Protein AF-B0CR30-F1 (afdb_monomer)

Foldseek 3Di:
DDPPPDDDVVVVVLVVCCVVPVLQSQLQVQLVVQLVCVQVVQVVVVPQQPDDPPDDPVQVVCSVVSRHPVSNVSSCCRRPPVSVVVVVVVVVVCVVCVPVDPCPDPPPPDDDD

Radius of gyration: 22.81 Å; Cα contacts (8 Å, |Δi|>4): 78; chains: 1; bounding box: 42×40×70 Å

Organism: Laccaria bicolor (strain S238N-H82 / ATCC MYA-4686) (NCBI:txid486041)

pLDDT: mean 75.93, std 13.01, range [42.34, 90.56]

Nearest PDB structures (foldseek):
  3lss-assembly1_B  TM=3.482E-01  e=1.226E+00  Trypanosoma brucei
  6rlv-assembly1_A  TM=3.569E-01  e=1.643E+00  Trypanosoma brucei gambiense
  6rlu-assembly1_A  TM=3.574E-01  e=1.643E+00  Trypanosoma brucei gambiense
  6rlu-assembly1_B  TM=3.572E-01  e=1.742E+00  Trypanosoma brucei gambiense
  3lsq-assembly1_B  TM=3.544E-01  e=1.848E+00  Trypanosoma brucei

Mean predicted aligned error: 12.26 Å

Secondary structure (DSSP, 8-state):
--------HHHHHHHHHHHH-HHHHHHHHHHHHHHHHHHHHHHHTT------TT--HHHHHHHHTT--HHHHHHHHHIIIIIHHHHHHHHHHHHHHHTT---------SSS--

Sequence (113 aa):
MSAVATYHPLLVKYLAQLSTHPLRTKAITTGSLCFLQEVLGSHLSGLPAKPSKDVPAPLRALAKAHINVKAVKMAIYGFLVSAPLSHVLVQYLQKAFAGKSLYYGLRTSRVGR

Structure (mmCIF, N/CA/C/O backbone):
data_AF-B0CR30-F1
#
_entry.id   AF-B0CR30-F1
#
loop_
_atom_site.group_PDB
_atom_site.id
_atom_site.type_symbol
_atom_site.label_atom_id
_atom_site.label_alt_id
_atom_site.label_comp_id
_atom_site.label_asym_id
_atom_site.label_entity_id
_atom_site.label_seq_id
_atom_site.pdbx_PDB_ins_code
_atom_site.Cartn_x
_atom_site.Cartn_y
_atom_site.Cartn_z
_atom_site.occupancy
_atom_s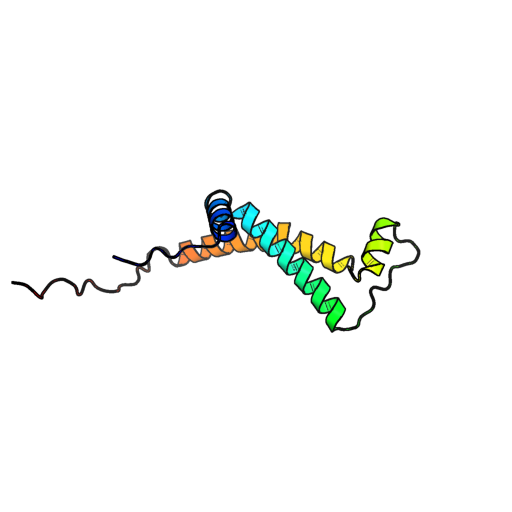ite.B_iso_or_equiv
_atom_site.auth_seq_id
_atom_site.auth_comp_id
_atom_site.auth_asym_id
_atom_site.auth_atom_id
_atom_site.pdbx_PDB_model_num
ATOM 1 N N . MET A 1 1 ? -19.339 29.430 18.702 1.00 42.34 1 MET A N 1
ATOM 2 C CA . MET A 1 1 ? -19.610 28.750 17.417 1.00 42.34 1 MET A CA 1
ATOM 3 C C . MET A 1 1 ? -18.284 28.216 16.905 1.00 42.34 1 MET A C 1
ATOM 5 O O . MET A 1 1 ? -17.454 29.003 16.474 1.00 42.34 1 MET A O 1
ATOM 9 N N . SER A 1 2 ? -18.021 26.923 17.091 1.00 46.19 2 SER A N 1
ATOM 10 C CA . SER A 1 2 ? -16.759 26.298 16.679 1.00 46.19 2 SER A CA 1
ATOM 11 C C . SER A 1 2 ? -16.664 26.308 15.155 1.00 46.19 2 SER A C 1
ATOM 13 O O . SER A 1 2 ? -17.620 25.919 14.487 1.00 46.19 2 SER A O 1
ATOM 15 N N . ALA A 1 3 ? -15.545 26.785 14.610 1.00 52.78 3 ALA A N 1
ATOM 16 C CA . ALA A 1 3 ? -15.308 26.801 13.172 1.00 52.78 3 ALA A CA 1
ATOM 17 C C . ALA A 1 3 ? -15.447 25.377 12.613 1.00 52.78 3 ALA A C 1
ATOM 19 O O . ALA A 1 3 ? -14.708 24.473 13.006 1.00 52.78 3 ALA A O 1
ATOM 20 N N . VAL A 1 4 ? -16.420 25.164 11.724 1.00 63.47 4 VAL A N 1
ATOM 21 C CA . VAL A 1 4 ? -16.553 23.906 10.987 1.00 63.47 4 VAL A CA 1
ATOM 22 C C . VAL A 1 4 ? -15.365 23.847 10.036 1.00 63.47 4 VAL A C 1
ATOM 24 O O . VAL A 1 4 ? -15.317 24.583 9.055 1.00 63.47 4 VAL A O 1
ATOM 27 N N . ALA A 1 5 ? -14.367 23.029 10.364 1.00 69.94 5 ALA A N 1
ATOM 28 C CA . ALA A 1 5 ? -13.224 22.818 9.492 1.00 69.94 5 ALA A CA 1
ATOM 29 C C . ALA A 1 5 ? -13.715 22.184 8.183 1.00 69.94 5 ALA A C 1
ATOM 31 O O . ALA A 1 5 ? -14.158 21.035 8.156 1.00 69.94 5 ALA A O 1
ATOM 32 N N . THR A 1 6 ? -13.674 22.948 7.094 1.00 80.38 6 THR A N 1
ATOM 33 C CA . THR A 1 6 ? -14.071 22.472 5.769 1.00 80.38 6 THR A CA 1
ATOM 34 C C . THR A 1 6 ? -12.973 21.559 5.230 1.00 80.38 6 THR A C 1
ATOM 36 O O . THR A 1 6 ? -11.947 22.017 4.731 1.00 80.38 6 THR A O 1
ATOM 39 N N . TYR A 1 7 ? -13.149 20.246 5.372 1.00 85.50 7 TYR A N 1
ATOM 40 C CA . TYR A 1 7 ? -12.196 19.269 4.849 1.00 85.50 7 TYR A CA 1
ATOM 41 C C . TYR A 1 7 ? -12.321 19.124 3.331 1.00 85.50 7 TYR A C 1
ATOM 43 O O . TYR A 1 7 ? -13.416 19.168 2.769 1.00 85.50 7 TYR A O 1
ATOM 51 N N . HIS A 1 8 ? -11.193 18.877 2.661 1.00 90.31 8 HIS A N 1
ATOM 52 C CA . HIS A 1 8 ? -11.181 18.605 1.227 1.00 90.31 8 HIS A CA 1
ATOM 53 C C . HIS A 1 8 ? -12.017 17.345 0.907 1.00 90.31 8 HIS A C 1
ATOM 55 O O . HIS A 1 8 ? -11.834 16.312 1.561 1.00 90.31 8 HIS A O 1
ATOM 61 N N . PRO A 1 9 ? -12.894 17.357 -0.115 1.00 89.56 9 PRO A N 1
ATOM 62 C CA . PRO A 1 9 ? -13.836 16.262 -0.374 1.00 89.56 9 PRO A CA 1
ATOM 63 C C . PRO A 1 9 ? -13.159 14.909 -0.645 1.00 89.56 9 PRO A C 1
ATOM 65 O O . PRO A 1 9 ? -13.718 13.862 -0.319 1.00 89.56 9 PRO A O 1
ATOM 68 N N . LEU A 1 10 ? -11.939 14.901 -1.197 1.00 89.38 10 LEU A N 1
ATOM 69 C CA . LEU A 1 10 ? -11.166 13.663 -1.380 1.00 89.38 10 LEU A CA 1
ATOM 70 C C . LE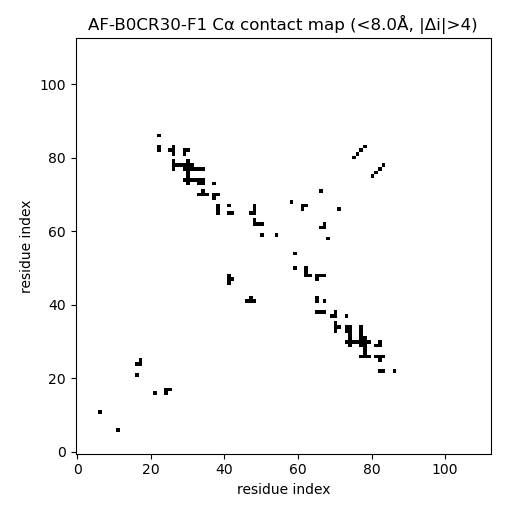U A 1 10 ? -10.735 13.035 -0.051 1.00 89.38 10 LEU A C 1
ATOM 72 O O . LEU A 1 10 ? -10.757 11.813 0.073 1.00 89.38 10 LEU A O 1
ATOM 76 N N . LEU A 1 11 ? -10.388 13.852 0.948 1.00 88.75 11 LEU A N 1
ATOM 77 C CA . LEU A 1 11 ? -10.023 13.365 2.277 1.00 88.75 11 LEU A CA 1
ATOM 78 C C . LEU A 1 11 ? -11.237 12.731 2.955 1.00 88.75 11 LEU A C 1
ATOM 80 O O . LEU A 1 11 ? -11.133 11.639 3.501 1.00 88.75 11 LEU A O 1
ATOM 84 N N . VAL A 1 12 ? -12.400 13.377 2.856 1.00 90.56 12 VAL A N 1
ATOM 85 C CA . VAL A 1 12 ? -13.653 12.842 3.403 1.00 90.56 12 VAL A CA 1
ATOM 86 C C . VAL A 1 12 ? -13.989 11.488 2.769 1.00 90.56 12 VAL A C 1
ATOM 88 O O . VAL A 1 12 ? -14.270 10.527 3.482 1.00 90.56 12 VAL A O 1
ATOM 91 N N . LYS A 1 13 ? -13.884 11.370 1.438 1.00 87.44 13 LYS A N 1
ATOM 92 C CA . LYS A 1 13 ? -14.088 10.096 0.724 1.00 87.44 13 LYS A CA 1
ATOM 93 C C . LYS A 1 13 ? -13.068 9.030 1.124 1.00 87.44 13 LYS A C 1
ATOM 95 O O . LYS A 1 13 ? -13.443 7.875 1.309 1.00 87.44 13 LYS A O 1
ATOM 100 N N . TYR A 1 14 ? -11.799 9.407 1.276 1.00 87.62 14 TYR A N 1
ATOM 101 C CA . TYR A 1 14 ? -10.751 8.499 1.737 1.00 87.62 14 TYR A CA 1
ATOM 102 C C . TYR A 1 14 ? -11.048 7.972 3.144 1.00 87.62 14 TYR A C 1
ATOM 104 O O . TYR A 1 14 ? -11.012 6.765 3.359 1.00 87.62 14 TYR A O 1
ATOM 112 N N . LEU A 1 15 ? -11.415 8.849 4.083 1.00 88.50 15 LEU A N 1
ATOM 113 C CA . LEU A 1 15 ? -11.766 8.461 5.450 1.00 88.50 15 LEU A CA 1
ATOM 114 C C . LEU A 1 15 ? -13.008 7.561 5.491 1.00 88.50 15 LEU A C 1
ATOM 116 O O . LEU A 1 15 ? -13.020 6.580 6.233 1.00 88.50 15 LEU A O 1
ATOM 120 N N . ALA A 1 16 ? -14.012 7.833 4.652 1.00 87.94 16 ALA A N 1
ATOM 121 C CA . ALA A 1 16 ? -15.185 6.972 4.513 1.00 87.94 16 ALA A CA 1
ATOM 122 C C . ALA A 1 16 ? -14.822 5.573 3.980 1.00 87.94 16 ALA A C 1
ATOM 124 O O . ALA A 1 16 ? -15.334 4.565 4.464 1.00 87.94 16 ALA A O 1
ATOM 125 N N . GLN A 1 17 ? -13.908 5.479 3.012 1.00 85.44 17 GLN A N 1
ATOM 126 C CA . GLN A 1 17 ? -13.403 4.189 2.525 1.00 85.44 17 GLN A CA 1
ATOM 127 C C . GLN A 1 17 ? -12.530 3.477 3.567 1.00 85.44 17 GLN A C 1
ATOM 129 O O . GLN A 1 17 ? -12.558 2.251 3.675 1.00 85.44 17 GLN A O 1
ATOM 134 N N . LEU A 1 18 ? -11.767 4.233 4.358 1.00 85.50 18 LEU A N 1
ATOM 135 C CA . LEU A 1 18 ? -10.902 3.696 5.404 1.00 85.50 18 LEU A CA 1
ATOM 136 C C . LEU A 1 18 ? -11.708 3.065 6.547 1.00 85.50 18 LEU A C 1
ATOM 138 O O . LEU A 1 18 ? -11.289 2.038 7.079 1.00 85.50 18 LEU A O 1
ATOM 142 N N . SER A 1 19 ? -12.860 3.641 6.908 1.00 85.19 19 SER A N 1
ATOM 143 C CA . SER A 1 19 ? -13.743 3.082 7.939 1.00 85.19 19 SER A CA 1
ATOM 144 C C . SER A 1 19 ? -14.562 1.889 7.440 1.00 85.19 19 SER A C 1
ATOM 146 O O . SER A 1 19 ? -14.730 0.918 8.172 1.00 85.19 19 SER A O 1
ATOM 148 N N . THR A 1 20 ? -15.039 1.930 6.193 1.00 86.44 20 THR A N 1
ATOM 149 C CA . THR A 1 20 ? -15.889 0.874 5.609 1.00 86.44 20 THR A CA 1
ATOM 150 C C . THR A 1 20 ? -15.097 -0.347 5.143 1.00 86.44 20 THR A C 1
ATOM 152 O O . THR A 1 20 ? -15.533 -1.484 5.323 1.00 86.44 20 THR A O 1
ATOM 155 N N . HIS A 1 21 ? -13.909 -0.142 4.570 1.00 86.31 21 HIS A N 1
ATOM 156 C CA . HIS A 1 21 ? -13.068 -1.206 4.021 1.00 86.31 21 HIS A CA 1
ATOM 157 C C . HIS A 1 21 ? -11.597 -1.035 4.432 1.00 86.31 21 HIS A C 1
ATOM 159 O O . HIS A 1 21 ? -10.728 -0.786 3.583 1.00 86.31 21 HIS A O 1
ATOM 165 N N . PRO A 1 22 ? -11.279 -1.216 5.727 1.00 82.19 22 PRO A N 1
ATOM 166 C CA . PRO A 1 22 ? -9.961 -0.910 6.280 1.00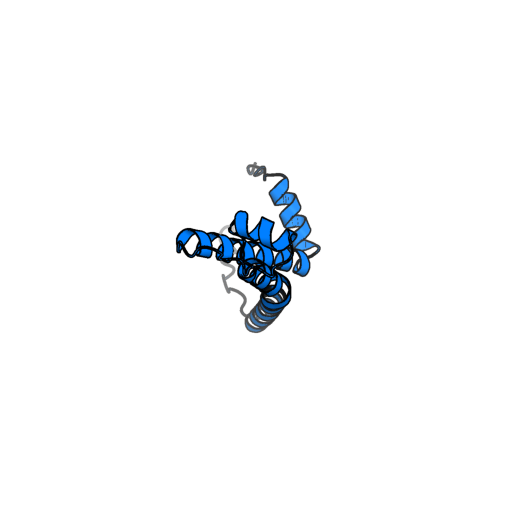 82.19 22 PRO A CA 1
ATOM 167 C C . PRO A 1 22 ? -8.835 -1.754 5.678 1.00 82.19 22 PRO A C 1
ATOM 169 O O . PRO A 1 22 ? -7.737 -1.250 5.469 1.00 82.19 22 PRO A O 1
ATOM 172 N N . LEU A 1 23 ? -9.081 -3.028 5.363 1.00 83.62 23 LEU A N 1
ATOM 173 C CA . LEU A 1 23 ? -8.067 -3.901 4.759 1.00 83.62 23 LEU A CA 1
ATOM 174 C C . LEU A 1 23 ? -7.733 -3.501 3.318 1.00 83.62 23 LEU A C 1
ATOM 176 O O . LEU A 1 23 ? -6.562 -3.423 2.957 1.00 83.62 23 LEU A O 1
ATOM 180 N N . ARG A 1 24 ? -8.752 -3.203 2.502 1.00 83.44 24 ARG A N 1
ATOM 181 C CA . ARG A 1 24 ? -8.576 -2.850 1.083 1.00 83.44 24 ARG A CA 1
ATOM 182 C C . ARG A 1 24 ? -7.846 -1.525 0.933 1.00 83.44 24 ARG A C 1
ATOM 184 O O . ARG A 1 24 ? -6.891 -1.427 0.171 1.00 83.44 24 ARG A O 1
ATOM 191 N N . THR A 1 25 ? -8.281 -0.517 1.680 1.00 84.50 25 THR A N 1
ATOM 192 C CA . THR A 1 25 ? -7.666 0.813 1.647 1.00 84.50 25 THR A CA 1
ATOM 193 C C . THR A 1 25 ? -6.219 0.777 2.123 1.00 84.50 25 THR A C 1
ATOM 195 O O . THR A 1 25 ? -5.354 1.346 1.457 1.00 84.50 25 THR A O 1
ATOM 198 N N . LYS A 1 26 ? -5.918 0.040 3.202 1.00 86.56 26 LYS A N 1
ATOM 199 C CA . LYS A 1 26 ? -4.536 -0.184 3.660 1.00 86.56 26 LYS A CA 1
ATOM 200 C C . LYS A 1 26 ? -3.693 -0.907 2.612 1.00 86.56 26 LYS A C 1
ATOM 202 O O . LYS A 1 26 ? -2.615 -0.425 2.295 1.00 86.56 26 LYS A O 1
ATOM 207 N N . ALA A 1 27 ? -4.193 -1.996 2.027 1.00 86.12 27 ALA A N 1
ATOM 208 C CA . ALA A 1 27 ? -3.471 -2.749 1.001 1.00 86.12 27 ALA A CA 1
ATOM 209 C C . ALA A 1 27 ? -3.112 -1.899 -0.220 1.00 86.12 27 ALA A C 1
ATOM 211 O O . ALA A 1 27 ? -1.949 -1.868 -0.622 1.00 86.12 27 ALA A O 1
ATOM 212 N N . ILE A 1 28 ? -4.079 -1.155 -0.766 1.00 87.38 28 ILE A N 1
ATOM 213 C CA . ILE A 1 28 ? -3.852 -0.267 -1.916 1.00 87.38 28 ILE A CA 1
ATOM 214 C C . ILE A 1 28 ? -2.821 0.809 -1.566 1.00 87.38 28 ILE A C 1
ATOM 216 O O . ILE A 1 28 ? -1.900 1.059 -2.343 1.00 87.38 28 ILE A O 1
ATOM 220 N N . THR A 1 29 ? -2.948 1.419 -0.388 1.00 87.94 29 THR A N 1
ATOM 221 C CA . THR A 1 29 ? -2.043 2.485 0.054 1.00 87.94 29 THR A CA 1
ATOM 222 C C . THR A 1 29 ? -0.621 1.955 0.235 1.00 87.94 29 THR A C 1
ATOM 224 O O . THR A 1 29 ? 0.312 2.502 -0.347 1.00 87.94 29 THR A O 1
ATOM 227 N N . THR A 1 30 ? -0.442 0.853 0.968 1.00 87.19 30 THR A N 1
ATOM 228 C CA . THR A 1 30 ? 0.875 0.250 1.217 1.00 87.19 30 THR A CA 1
ATOM 229 C C . THR A 1 30 ? 1.530 -0.243 -0.072 1.00 87.19 30 THR A C 1
ATOM 231 O O . THR A 1 30 ? 2.699 0.053 -0.303 1.00 87.19 30 THR A O 1
ATOM 234 N N . GLY A 1 31 ? 0.788 -0.923 -0.953 1.00 86.19 31 GLY A N 1
ATOM 235 C CA . GLY A 1 31 ? 1.301 -1.346 -2.259 1.00 86.19 31 GLY A CA 1
ATOM 236 C C . GLY A 1 31 ? 1.761 -0.166 -3.121 1.00 86.19 31 GLY A C 1
ATOM 237 O O . GLY A 1 31 ? 2.851 -0.206 -3.691 1.00 86.19 31 GLY A O 1
ATOM 238 N N . SER A 1 32 ? 0.981 0.920 -3.153 1.00 89.06 32 SER A N 1
ATOM 239 C CA . SER A 1 32 ? 1.318 2.130 -3.918 1.00 89.06 32 SER A CA 1
ATOM 240 C C . SER A 1 32 ? 2.566 2.826 -3.370 1.00 89.06 32 SER A C 1
ATOM 242 O O . SER A 1 32 ? 3.435 3.237 -4.137 1.00 89.06 32 SER A O 1
ATOM 244 N N . LEU A 1 33 ? 2.694 2.920 -2.043 1.00 89.94 33 LEU A N 1
ATOM 245 C CA . LEU A 1 33 ? 3.863 3.518 -1.401 1.00 89.94 33 LEU A CA 1
ATOM 246 C C . LEU A 1 33 ? 5.122 2.666 -1.588 1.00 89.94 33 LEU A C 1
ATOM 248 O O . LEU A 1 33 ? 6.183 3.232 -1.832 1.00 89.94 33 LEU A O 1
ATOM 252 N N . CYS A 1 34 ? 5.036 1.335 -1.501 1.00 86.56 34 CYS A N 1
ATOM 253 C CA . CYS A 1 34 ? 6.176 0.448 -1.763 1.00 86.56 34 CYS A CA 1
ATOM 254 C C . CYS A 1 34 ? 6.630 0.518 -3.228 1.00 86.56 34 CYS A C 1
ATOM 256 O O . CYS A 1 34 ? 7.829 0.560 -3.495 1.00 86.56 34 CYS A O 1
ATOM 258 N N . PHE A 1 35 ? 5.685 0.582 -4.172 1.00 87.19 35 PHE A N 1
ATOM 259 C CA . PHE A 1 35 ? 5.990 0.822 -5.583 1.00 87.19 35 PHE A CA 1
ATOM 260 C C . PHE A 1 35 ? 6.742 2.141 -5.769 1.00 87.19 35 PHE A C 1
ATOM 262 O O . PHE A 1 35 ? 7.811 2.168 -6.376 1.00 87.19 35 PHE A O 1
ATOM 269 N N . LEU A 1 36 ? 6.202 3.228 -5.210 1.00 87.88 36 LEU A N 1
ATOM 270 C CA . LEU A 1 36 ? 6.772 4.561 -5.360 1.00 87.88 36 LEU A CA 1
ATOM 271 C C . LEU A 1 36 ? 8.164 4.662 -4.725 1.00 87.88 36 LEU A C 1
ATOM 273 O O . LEU A 1 36 ? 9.058 5.236 -5.335 1.00 87.88 36 LEU A O 1
ATOM 277 N N . GLN A 1 37 ? 8.370 4.068 -3.547 1.00 89.44 37 GLN A N 1
ATOM 278 C CA . GLN A 1 37 ? 9.681 4.009 -2.893 1.00 89.44 37 GLN A CA 1
ATOM 279 C C . GLN A 1 37 ? 10.732 3.349 -3.784 1.00 89.44 37 GLN A C 1
ATOM 281 O O . GLN A 1 37 ? 11.839 3.863 -3.908 1.00 89.44 37 GLN A O 1
ATOM 286 N N . GLU A 1 38 ? 10.386 2.243 -4.441 1.00 87.38 38 GLU A N 1
ATOM 287 C CA . GLU A 1 38 ? 11.321 1.536 -5.312 1.00 87.38 38 GLU A CA 1
ATOM 288 C C . GLU A 1 38 ? 11.582 2.293 -6.621 1.00 87.38 38 GLU A C 1
ATOM 290 O O . GLU A 1 38 ? 12.721 2.330 -7.085 1.00 87.38 38 GLU A O 1
ATOM 295 N N . VAL A 1 39 ? 10.559 2.928 -7.207 1.00 84.69 39 VAL A N 1
ATOM 296 C CA . VAL A 1 39 ? 10.721 3.777 -8.402 1.00 84.69 39 VAL A CA 1
ATOM 297 C C . VAL A 1 39 ? 11.607 4.981 -8.087 1.00 84.69 39 VAL A C 1
ATOM 299 O O . VAL A 1 39 ? 12.582 5.225 -8.795 1.00 84.69 39 VAL A O 1
ATOM 302 N N . LEU A 1 40 ? 11.314 5.704 -7.003 1.00 86.25 40 LEU A N 1
ATOM 303 C CA . LEU A 1 40 ? 12.103 6.858 -6.574 1.00 86.25 40 LEU A CA 1
ATOM 304 C C . LEU A 1 40 ? 13.520 6.442 -6.174 1.00 86.25 40 LEU A C 1
ATOM 306 O O . LEU A 1 40 ? 14.475 7.077 -6.603 1.00 86.25 40 LEU A O 1
ATOM 310 N N . GLY A 1 41 ? 13.682 5.354 -5.420 1.00 85.38 41 GLY A N 1
ATOM 311 C CA . GLY A 1 41 ? 14.991 4.835 -5.024 1.00 85.38 41 GLY A CA 1
ATOM 312 C C . GLY A 1 41 ? 15.837 4.400 -6.222 1.00 85.38 41 GLY A C 1
ATOM 313 O O . GLY A 1 41 ? 17.016 4.740 -6.306 1.00 85.38 41 GLY A O 1
ATOM 314 N N . SER A 1 42 ? 15.232 3.720 -7.200 1.00 80.19 42 SER A N 1
ATOM 315 C CA . SER A 1 42 ? 15.898 3.373 -8.463 1.00 80.19 42 SER A CA 1
ATOM 316 C C . SER A 1 42 ? 16.317 4.622 -9.247 1.00 80.19 42 SER A C 1
ATOM 318 O O . SER A 1 42 ? 17.419 4.665 -9.785 1.00 80.19 42 SER A O 1
ATOM 320 N N . HIS A 1 43 ? 15.473 5.658 -9.280 1.00 82.31 43 HIS A N 1
ATOM 321 C CA . HIS A 1 43 ? 15.774 6.905 -9.983 1.00 82.31 43 HIS A CA 1
ATOM 322 C C . HIS A 1 43 ? 16.883 7.716 -9.292 1.00 82.31 43 HIS A C 1
ATOM 324 O O . HIS A 1 43 ? 17.804 8.189 -9.952 1.00 82.31 43 HIS A O 1
ATOM 330 N N . LEU A 1 44 ? 16.833 7.845 -7.961 1.00 84.50 44 LEU A N 1
ATOM 331 C CA . LEU A 1 44 ? 17.833 8.573 -7.169 1.00 84.50 44 LEU A CA 1
ATOM 332 C C . LEU A 1 44 ? 19.193 7.866 -7.140 1.00 84.50 44 LEU A C 1
ATOM 334 O O . LEU A 1 44 ? 20.222 8.530 -7.091 1.00 84.50 44 LEU A O 1
ATOM 338 N N . SER A 1 45 ? 19.213 6.532 -7.181 1.00 81.69 45 SER A N 1
ATOM 339 C CA . SER A 1 45 ? 20.457 5.747 -7.184 1.00 81.69 45 SER A CA 1
ATOM 340 C C . SER A 1 45 ? 21.183 5.741 -8.533 1.00 81.69 45 SER A C 1
ATOM 342 O O . SER A 1 45 ? 22.286 5.206 -8.623 1.00 81.69 45 SER A O 1
ATOM 344 N N . GLY A 1 46 ? 20.584 6.307 -9.588 1.00 69.50 46 GLY A N 1
ATOM 345 C CA . GLY A 1 46 ? 21.189 6.357 -10.919 1.00 69.50 46 GLY A CA 1
ATOM 346 C C . GLY A 1 46 ? 21.421 4.979 -11.547 1.00 69.50 46 GLY A C 1
ATOM 347 O O . GLY A 1 46 ? 22.152 4.877 -12.529 1.00 69.50 46 GLY A O 1
ATOM 348 N N . LEU A 1 47 ? 20.822 3.915 -10.999 1.00 63.12 47 LEU A N 1
ATOM 349 C CA . LEU A 1 47 ? 20.936 2.562 -11.530 1.00 63.12 47 LEU A CA 1
ATOM 350 C C . LEU A 1 47 ? 19.993 2.430 -12.734 1.00 63.12 47 LEU A C 1
ATOM 352 O O . LEU A 1 47 ? 18.771 2.394 -12.553 1.00 63.12 47 LEU A O 1
ATOM 356 N N . PRO A 1 48 ? 20.507 2.350 -13.977 1.00 57.31 48 PRO A N 1
ATOM 357 C CA . PRO A 1 48 ? 19.641 2.190 -15.128 1.00 57.31 48 PRO A CA 1
ATOM 358 C C . PRO A 1 48 ? 18.927 0.842 -15.032 1.00 57.31 48 PRO A C 1
ATOM 360 O O . PRO A 1 48 ? 19.557 -0.211 -14.906 1.00 57.31 48 PRO A O 1
ATOM 363 N N . ALA A 1 49 ? 17.599 0.877 -15.137 1.00 58.88 49 ALA A N 1
ATOM 364 C CA . ALA A 1 49 ? 16.801 -0.293 -15.456 1.00 58.88 49 ALA A CA 1
ATOM 365 C C . ALA A 1 49 ? 17.318 -0.828 -16.796 1.00 58.88 49 ALA A C 1
ATOM 367 O O . ALA A 1 49 ? 17.021 -0.259 -17.841 1.00 58.88 49 ALA A O 1
ATOM 368 N N . LYS A 1 50 ? 18.173 -1.854 -16.781 1.00 57.50 50 LYS A N 1
ATOM 369 C CA . LYS A 1 50 ? 18.717 -2.460 -17.999 1.00 57.50 50 LYS A CA 1
ATOM 370 C C . LYS A 1 50 ? 17.802 -3.632 -18.357 1.00 57.50 50 LYS A C 1
ATOM 372 O O . LYS A 1 50 ? 17.972 -4.714 -17.794 1.00 57.50 50 LYS A O 1
ATOM 377 N N . PRO A 1 51 ? 16.768 -3.442 -19.201 1.00 60.28 51 PRO A N 1
ATOM 378 C CA . PRO A 1 51 ? 15.894 -4.544 -19.567 1.00 60.28 51 PRO A CA 1
ATOM 379 C C . PRO A 1 51 ? 16.706 -5.574 -20.354 1.00 60.28 51 PRO A C 1
ATOM 381 O O . PRO A 1 51 ? 17.398 -5.225 -21.312 1.00 60.28 51 PRO A O 1
ATOM 384 N N . SER A 1 52 ? 16.615 -6.844 -19.955 1.00 56.84 52 SER A N 1
ATOM 385 C CA . SER A 1 52 ? 17.149 -7.946 -20.757 1.00 56.84 52 SER A CA 1
ATOM 386 C C . SER A 1 52 ? 16.482 -7.956 -22.141 1.00 56.84 52 SER A C 1
ATOM 388 O O . SER A 1 52 ? 15.320 -7.563 -22.299 1.00 56.84 52 SER A O 1
ATOM 390 N N . LYS A 1 53 ? 17.225 -8.380 -23.167 1.00 56.62 53 LYS A N 1
ATOM 391 C CA . LYS A 1 53 ? 16.798 -8.334 -24.574 1.00 56.62 53 LYS A CA 1
ATOM 392 C C . LYS A 1 53 ? 15.577 -9.229 -24.848 1.00 56.62 53 LYS A C 1
ATOM 394 O O . LYS A 1 53 ? 14.835 -8.946 -25.784 1.00 56.62 53 LYS A O 1
ATOM 399 N N . ASP A 1 54 ? 15.294 -10.188 -23.970 1.00 65.44 54 ASP A N 1
ATOM 400 C CA . ASP A 1 54 ? 14.207 -11.172 -24.106 1.00 65.44 54 ASP A CA 1
ATOM 401 C C . ASP A 1 54 ? 12.906 -10.775 -23.383 1.00 65.44 54 ASP A C 1
ATOM 403 O O . ASP A 1 54 ? 11.984 -11.572 -23.229 1.00 65.44 54 ASP A O 1
ATOM 407 N N . VAL A 1 55 ? 12.814 -9.532 -22.903 1.00 66.62 55 VAL A N 1
ATOM 408 C CA . VAL A 1 55 ? 11.668 -9.068 -22.113 1.00 66.62 55 VAL A CA 1
ATOM 409 C C . VAL A 1 55 ? 10.483 -8.673 -23.018 1.00 66.62 55 VAL A C 1
ATOM 411 O O . VAL A 1 55 ? 10.686 -7.920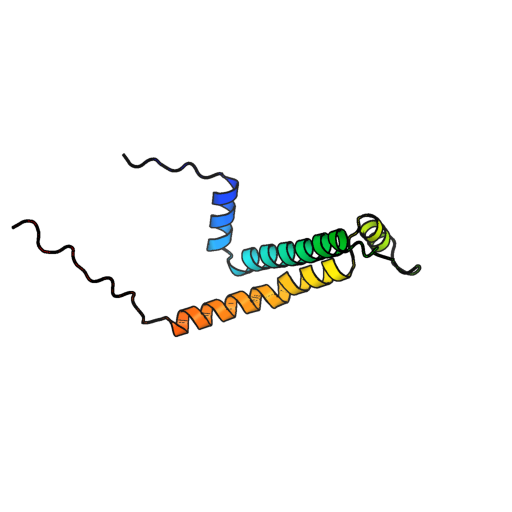 -23.979 1.00 66.62 55 VAL A O 1
ATOM 414 N N . PRO A 1 56 ? 9.241 -9.108 -22.705 1.00 72.12 56 PRO A N 1
ATOM 415 C CA . PRO A 1 56 ? 8.050 -8.793 -23.494 1.00 72.12 56 PRO A CA 1
ATOM 416 C C . PRO A 1 56 ? 7.819 -7.280 -23.649 1.00 72.12 56 PRO A C 1
ATOM 418 O O . PRO A 1 56 ? 8.084 -6.491 -22.739 1.00 72.12 56 PRO A O 1
ATOM 421 N N . ALA A 1 57 ? 7.294 -6.876 -24.811 1.00 68.62 57 ALA A N 1
ATOM 422 C CA . ALA A 1 57 ? 7.086 -5.481 -25.220 1.00 68.62 57 ALA A CA 1
ATOM 423 C C . ALA A 1 57 ? 6.502 -4.533 -24.140 1.00 68.62 57 ALA A C 1
ATOM 425 O O . ALA A 1 57 ? 7.061 -3.444 -23.974 1.00 68.62 57 ALA A O 1
ATOM 426 N N . PRO A 1 58 ? 5.465 -4.904 -23.355 1.00 66.81 58 PRO A N 1
ATOM 427 C CA . PRO A 1 58 ? 4.940 -4.030 -22.299 1.00 66.81 58 PRO A CA 1
ATOM 428 C C . PRO A 1 58 ? 5.949 -3.763 -21.172 1.00 66.81 58 PRO A C 1
ATOM 430 O O . PRO A 1 58 ? 6.067 -2.635 -20.696 1.00 66.81 58 PRO A O 1
ATOM 433 N N . LEU A 1 59 ? 6.742 -4.763 -20.782 1.00 62.78 59 LEU A N 1
ATOM 434 C CA . LEU A 1 59 ? 7.791 -4.584 -19.778 1.00 62.78 59 LEU A CA 1
ATOM 435 C C . LEU A 1 59 ? 8.962 -3.746 -20.306 1.00 62.78 59 LEU A C 1
ATOM 437 O O . LEU A 1 59 ? 9.590 -3.015 -19.543 1.00 62.78 59 LEU A O 1
ATOM 441 N N . ARG A 1 60 ? 9.243 -3.804 -21.612 1.00 63.12 60 ARG A N 1
ATOM 442 C CA . ARG A 1 60 ? 10.256 -2.948 -22.244 1.00 63.12 60 ARG A CA 1
ATOM 443 C C . ARG A 1 60 ? 9.821 -1.478 -22.278 1.00 63.12 60 ARG A C 1
ATOM 445 O O . ARG A 1 60 ? 10.661 -0.601 -22.092 1.00 63.12 60 ARG A O 1
ATOM 452 N N . ALA A 1 61 ? 8.531 -1.200 -22.476 1.00 64.75 61 ALA A N 1
ATOM 453 C CA . ALA A 1 61 ? 7.978 0.153 -22.383 1.00 64.75 61 ALA A CA 1
ATOM 454 C C . ALA A 1 61 ? 8.044 0.704 -20.946 1.00 64.75 61 ALA A C 1
ATOM 456 O O . ALA A 1 61 ? 8.466 1.840 -20.745 1.00 64.75 61 ALA A O 1
ATOM 457 N N . LEU A 1 62 ? 7.730 -0.123 -19.943 1.00 61.66 62 LEU A N 1
ATOM 458 C CA . LEU A 1 62 ? 7.881 0.229 -18.524 1.00 61.66 62 LEU A CA 1
ATOM 459 C C . LEU A 1 62 ? 9.345 0.489 -18.137 1.00 61.66 62 LEU A C 1
ATOM 461 O O . LEU A 1 62 ? 9.629 1.454 -17.433 1.00 61.66 62 LEU A O 1
ATOM 465 N N . ALA A 1 63 ? 10.284 -0.304 -18.659 1.00 63.88 63 ALA A N 1
ATOM 466 C CA . ALA A 1 63 ? 11.712 -0.087 -18.435 1.00 63.88 63 ALA A CA 1
ATOM 467 C C . ALA A 1 63 ? 12.212 1.242 -19.033 1.00 63.88 63 ALA A C 1
ATOM 469 O O . ALA A 1 63 ? 13.049 1.902 -18.424 1.00 63.88 63 ALA A O 1
ATOM 470 N N . LYS A 1 64 ? 11.663 1.677 -20.181 1.00 61.91 64 LYS A N 1
ATOM 471 C CA . LYS A 1 64 ? 11.923 3.019 -20.740 1.00 61.91 64 LYS A CA 1
ATOM 472 C C . LYS A 1 64 ? 11.378 4.145 -19.856 1.00 61.91 64 LYS A C 1
ATOM 474 O O . LYS A 1 64 ? 11.947 5.227 -19.847 1.00 61.91 64 LYS A O 1
ATOM 479 N N . ALA A 1 65 ? 10.320 3.883 -19.092 1.00 64.31 65 ALA A N 1
ATOM 480 C CA . ALA A 1 65 ? 9.795 4.793 -18.076 1.00 64.31 65 ALA A CA 1
ATOM 481 C C . ALA A 1 65 ? 10.518 4.668 -16.714 1.00 64.31 65 ALA A C 1
ATOM 483 O O . ALA A 1 65 ? 9.996 5.139 -15.709 1.00 64.31 65 ALA A O 1
ATOM 484 N N . HIS A 1 66 ? 11.692 4.016 -16.656 1.00 65.19 66 HIS A N 1
ATOM 485 C CA . HIS A 1 66 ? 12.451 3.730 -15.427 1.00 65.19 66 HIS A CA 1
ATOM 486 C C . HIS A 1 66 ? 11.698 2.882 -14.381 1.00 65.19 66 HIS A C 1
ATOM 488 O O . HIS A 1 66 ? 12.104 2.798 -13.221 1.00 65.19 66 HIS A O 1
ATOM 494 N N . ILE A 1 67 ? 10.629 2.187 -14.780 1.00 67.69 67 ILE A N 1
ATOM 495 C CA . ILE A 1 67 ? 9.873 1.296 -13.900 1.00 67.69 67 ILE A CA 1
ATOM 496 C C . ILE A 1 67 ? 10.472 -0.107 -13.999 1.00 67.69 67 ILE A C 1
ATOM 498 O O . ILE A 1 67 ? 10.283 -0.837 -14.974 1.00 67.69 67 ILE A O 1
ATOM 502 N N . ASN A 1 68 ? 11.211 -0.489 -12.959 1.00 74.75 68 ASN A N 1
ATOM 503 C CA . ASN A 1 68 ? 11.817 -1.809 -12.841 1.00 74.75 68 ASN A CA 1
ATOM 504 C C . ASN A 1 68 ? 10.794 -2.886 -12.452 1.00 74.75 68 ASN A C 1
ATOM 506 O O . ASN A 1 68 ? 9.861 -2.645 -11.685 1.00 74.75 68 ASN A O 1
ATOM 510 N N . VAL A 1 69 ? 11.051 -4.135 -12.862 1.00 77.38 69 VAL A N 1
ATOM 511 C CA . VAL A 1 69 ? 10.288 -5.322 -12.407 1.00 77.38 69 VAL A CA 1
ATOM 512 C C . VAL A 1 69 ? 10.291 -5.434 -10.880 1.00 77.38 69 VAL A C 1
ATOM 514 O O . VAL A 1 69 ? 9.330 -5.902 -10.274 1.00 77.38 69 VAL A O 1
ATOM 517 N N . LYS A 1 70 ? 11.368 -4.960 -10.245 1.00 79.50 70 LYS A N 1
ATOM 518 C CA . LYS A 1 70 ? 11.496 -4.881 -8.791 1.00 79.50 70 LYS A CA 1
ATOM 519 C C . LYS A 1 70 ? 10.423 -3.987 -8.160 1.00 79.50 70 LYS A C 1
ATOM 521 O O . LYS A 1 70 ? 9.830 -4.399 -7.171 1.00 79.50 70 LYS A O 1
ATOM 526 N N . ALA A 1 71 ? 10.109 -2.838 -8.762 1.00 82.88 71 ALA A N 1
ATOM 527 C CA . ALA A 1 71 ? 9.066 -1.944 -8.263 1.00 82.88 71 ALA A CA 1
ATOM 528 C C . ALA A 1 71 ? 7.696 -2.625 -8.282 1.00 82.88 71 ALA A C 1
ATOM 530 O O . ALA A 1 71 ? 6.973 -2.588 -7.290 1.00 82.88 71 ALA A O 1
ATOM 531 N N . VAL A 1 72 ? 7.376 -3.342 -9.363 1.00 83.19 72 VAL A N 1
ATOM 532 C CA . VAL A 1 72 ? 6.133 -4.127 -9.463 1.00 83.19 72 VAL A CA 1
ATOM 533 C C . VAL A 1 72 ? 6.093 -5.239 -8.408 1.00 83.19 72 VAL A C 1
ATOM 535 O O . VAL A 1 72 ? 5.075 -5.422 -7.743 1.00 83.19 72 VAL A O 1
ATOM 538 N N . LYS A 1 73 ? 7.209 -5.946 -8.183 1.00 85.00 73 LYS A N 1
ATOM 539 C CA . LYS A 1 73 ? 7.314 -6.947 -7.108 1.00 85.00 73 LYS A CA 1
ATOM 540 C C . LYS A 1 73 ? 7.099 -6.328 -5.723 1.00 85.00 73 LYS A C 1
ATOM 542 O O . LYS A 1 73 ? 6.382 -6.909 -4.915 1.00 85.00 73 LYS A O 1
ATOM 547 N N . MET A 1 74 ? 7.666 -5.151 -5.463 1.00 88.06 74 MET A N 1
ATOM 548 C CA . MET A 1 74 ? 7.476 -4.424 -4.203 1.00 88.06 74 MET A CA 1
ATOM 549 C C . MET A 1 74 ? 6.040 -3.921 -4.034 1.00 88.06 74 MET A C 1
ATOM 551 O O . MET A 1 74 ? 5.524 -3.938 -2.920 1.00 88.06 74 MET A O 1
ATOM 555 N N . ALA A 1 75 ? 5.358 -3.557 -5.123 1.00 86.31 75 ALA A N 1
ATOM 556 C CA . ALA A 1 75 ? 3.940 -3.208 -5.101 1.00 86.31 75 ALA A CA 1
ATOM 557 C C . ALA A 1 75 ? 3.073 -4.395 -4.652 1.00 86.31 75 ALA A C 1
ATOM 559 O O . ALA A 1 75 ? 2.266 -4.269 -3.731 1.00 86.31 75 ALA A O 1
ATOM 560 N N . ILE A 1 76 ? 3.281 -5.564 -5.270 1.00 86.44 76 ILE A N 1
ATOM 561 C CA . ILE A 1 76 ? 2.564 -6.805 -4.939 1.00 86.44 76 ILE A CA 1
ATOM 562 C C . ILE A 1 76 ? 2.879 -7.235 -3.504 1.00 86.44 76 ILE A C 1
ATOM 564 O O . ILE A 1 76 ? 1.968 -7.588 -2.758 1.00 86.44 76 ILE A O 1
ATOM 568 N N . TYR A 1 77 ? 4.147 -7.156 -3.093 1.00 88.31 77 TYR A N 1
ATOM 569 C CA . TYR A 1 77 ? 4.560 -7.431 -1.718 1.00 88.31 77 TYR A CA 1
ATOM 570 C C . TYR A 1 77 ? 3.877 -6.488 -0.716 1.00 88.31 77 TYR A C 1
ATOM 572 O O . TYR A 1 77 ? 3.316 -6.939 0.284 1.00 88.31 77 TYR A O 1
ATOM 580 N N . GLY A 1 78 ? 3.864 -5.183 -0.998 1.00 82.88 78 GLY A N 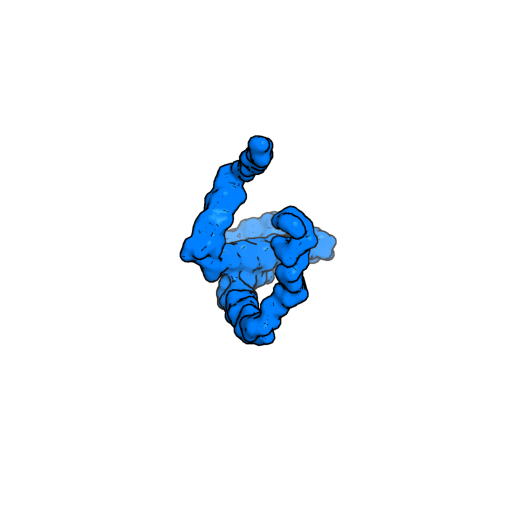1
ATOM 581 C CA . GLY A 1 78 ? 3.197 -4.185 -0.166 1.00 82.88 78 GLY A CA 1
ATOM 582 C C . GLY A 1 78 ? 1.693 -4.448 -0.031 1.00 82.88 78 GLY A C 1
ATOM 583 O O . GLY A 1 78 ? 1.136 -4.336 1.061 1.00 82.88 78 GLY A O 1
ATOM 584 N N . PHE A 1 79 ? 1.052 -4.862 -1.124 1.00 85.81 79 PHE A N 1
ATOM 585 C CA . PHE A 1 79 ? -0.383 -5.127 -1.180 1.00 85.81 79 PHE A CA 1
ATOM 586 C C . PHE A 1 79 ? -0.785 -6.439 -0.486 1.00 85.81 79 PHE A C 1
ATOM 588 O O . PHE A 1 79 ? -1.695 -6.440 0.341 1.00 85.81 79 PHE A O 1
ATOM 595 N N . LEU A 1 80 ? -0.121 -7.553 -0.813 1.00 85.56 80 LEU A N 1
ATOM 596 C CA . LEU A 1 80 ? -0.520 -8.894 -0.368 1.00 85.56 80 LEU A CA 1
ATOM 597 C C . LEU A 1 80 ? 0.133 -9.337 0.938 1.00 85.56 80 LEU A C 1
ATOM 599 O O . LEU A 1 80 ? -0.443 -10.156 1.643 1.00 85.56 80 LEU A O 1
ATOM 603 N N . VAL A 1 81 ? 1.328 -8.843 1.258 1.00 85.31 81 VAL A N 1
ATOM 604 C CA . VAL A 1 81 ? 2.089 -9.319 2.423 1.00 85.31 81 VAL A CA 1
ATOM 605 C C . VAL A 1 81 ? 2.126 -8.253 3.507 1.00 85.31 81 VAL A C 1
ATOM 607 O O . VAL A 1 81 ? 1.669 -8.486 4.625 1.00 85.31 81 VAL A O 1
ATOM 610 N N . SER A 1 82 ? 2.619 -7.058 3.178 1.00 81.00 82 SER A N 1
ATOM 611 C CA . SER A 1 82 ? 2.831 -6.003 4.173 1.00 81.00 82 SER A CA 1
ATOM 612 C C . SER A 1 82 ? 1.520 -5.507 4.790 1.00 81.00 82 SER A C 1
ATOM 614 O O . SER A 1 82 ? 1.439 -5.334 6.007 1.00 81.00 82 SER A O 1
ATOM 616 N N . ALA A 1 83 ? 0.467 -5.324 3.988 1.00 82.88 83 ALA A N 1
ATOM 617 C CA . ALA A 1 83 ? -0.801 -4.806 4.493 1.00 82.88 83 ALA A CA 1
ATOM 618 C C . ALA A 1 83 ? -1.595 -5.785 5.382 1.00 82.88 83 ALA A C 1
ATOM 620 O O . ALA A 1 83 ? -2.041 -5.347 6.449 1.00 82.88 83 ALA A O 1
ATOM 621 N N . PRO A 1 84 ? -1.752 -7.085 5.047 1.00 83.12 84 PRO A N 1
ATOM 622 C CA . PRO A 1 84 ? -2.370 -8.041 5.968 1.00 83.12 84 PRO A CA 1
ATOM 623 C C . PRO A 1 84 ? -1.578 -8.195 7.267 1.00 83.12 84 PRO A C 1
ATOM 625 O O . PRO A 1 84 ? -2.169 -8.186 8.346 1.00 83.12 84 PRO A O 1
ATOM 628 N N . LEU A 1 85 ? -0.244 -8.241 7.180 1.00 82.44 85 LEU A N 1
ATOM 629 C CA . LEU A 1 85 ? 0.626 -8.314 8.355 1.00 82.44 85 LEU A CA 1
ATOM 630 C C . LEU A 1 85 ? 0.456 -7.069 9.239 1.00 82.44 85 LEU A C 1
ATOM 632 O O . LEU A 1 85 ? 0.241 -7.195 10.442 1.00 82.44 85 LEU A O 1
ATOM 636 N N . SER A 1 86 ? 0.453 -5.870 8.647 1.00 77.81 86 SER A N 1
ATOM 637 C CA . SER A 1 86 ? 0.209 -4.612 9.364 1.00 77.81 86 SER A CA 1
ATOM 638 C C . SER A 1 86 ? -1.142 -4.613 10.086 1.00 77.81 86 SER A C 1
ATOM 640 O O . SER A 1 86 ? -1.225 -4.199 11.242 1.00 77.81 86 SER A O 1
ATOM 642 N N . HIS A 1 87 ? -2.196 -5.124 9.446 1.00 84.12 87 HIS A N 1
ATOM 643 C CA . HIS A 1 87 ? -3.513 -5.222 10.069 1.00 84.12 87 HIS A CA 1
ATOM 644 C C . HIS A 1 87 ? -3.512 -6.158 11.283 1.00 84.12 87 HIS A C 1
ATOM 646 O O . HIS A 1 87 ? -4.004 -5.785 12.346 1.00 84.12 87 HIS A O 1
ATOM 652 N N . VAL A 1 88 ? -2.915 -7.342 11.144 1.00 87.50 88 VAL A N 1
ATOM 653 C CA . VAL A 1 88 ? -2.814 -8.339 12.216 1.00 87.50 88 VAL A CA 1
ATOM 654 C C . VAL A 1 88 ? -1.980 -7.814 13.387 1.00 87.50 88 VAL A C 1
ATOM 656 O O . VAL A 1 88 ? -2.399 -7.910 14.539 1.00 87.50 88 VAL A O 1
ATOM 659 N N . LEU A 1 89 ? -0.830 -7.198 13.110 1.00 83.75 89 LEU A N 1
ATOM 660 C CA . LEU A 1 89 ? 0.057 -6.670 14.144 1.00 83.75 89 LEU A CA 1
ATOM 661 C C . LEU A 1 89 ? -0.617 -5.555 14.954 1.00 83.75 89 LEU A C 1
ATOM 663 O O . LEU A 1 89 ? -0.503 -5.531 16.176 1.00 83.75 89 LEU A O 1
ATOM 667 N N . VAL A 1 90 ? -1.376 -4.674 14.292 1.00 85.00 90 VAL A N 1
ATOM 668 C CA . VAL A 1 90 ? -2.164 -3.636 14.973 1.00 85.00 90 VAL A CA 1
ATOM 669 C C . VAL A 1 90 ? -3.249 -4.253 15.855 1.00 85.00 90 VAL A C 1
ATOM 671 O O . VAL A 1 90 ? -3.436 -3.785 16.974 1.00 85.00 90 VAL A O 1
ATOM 674 N N . GLN A 1 91 ? -3.922 -5.320 15.415 1.00 86.00 91 GLN A N 1
ATOM 675 C CA . GLN A 1 91 ? -4.887 -6.021 16.269 1.00 86.00 91 GLN A CA 1
ATOM 676 C C . GLN A 1 91 ? -4.219 -6.636 17.506 1.00 86.00 91 GLN A C 1
ATOM 678 O O . GLN A 1 91 ? -4.752 -6.527 18.610 1.00 86.00 91 GLN A O 1
ATOM 683 N N . TYR A 1 92 ? -3.050 -7.265 17.351 1.00 87.25 92 TYR A N 1
ATOM 684 C CA . TYR A 1 92 ? -2.296 -7.800 18.488 1.00 87.25 92 TYR A CA 1
ATOM 685 C C . TYR A 1 92 ? -1.844 -6.700 19.443 1.00 87.25 92 TYR A C 1
ATOM 687 O O . TYR A 1 92 ? -1.987 -6.850 20.654 1.00 87.25 92 TYR A O 1
ATOM 695 N N . LEU A 1 93 ? -1.367 -5.575 18.912 1.00 87.69 93 LEU A N 1
ATOM 696 C CA . LEU A 1 93 ? -0.993 -4.411 19.705 1.00 87.69 93 LEU A CA 1
ATOM 697 C C . LEU A 1 93 ? -2.196 -3.882 20.495 1.00 87.69 93 LEU A C 1
ATOM 699 O O . LEU A 1 93 ? -2.110 -3.690 21.703 1.00 87.69 93 LEU A O 1
ATOM 703 N N . GLN A 1 94 ? -3.346 -3.719 19.840 1.00 87.06 94 GLN A N 1
ATOM 704 C CA . GLN A 1 94 ? -4.585 -3.289 20.490 1.00 87.06 94 GLN A CA 1
ATOM 705 C C . GLN A 1 94 ? -5.018 -4.252 21.599 1.00 87.06 94 GLN A C 1
ATOM 707 O O . GLN A 1 94 ? -5.435 -3.791 22.655 1.00 87.06 94 GLN A O 1
ATOM 712 N N . LYS A 1 95 ? -4.861 -5.569 21.411 1.00 85.00 95 LYS A N 1
ATOM 713 C CA . LYS A 1 95 ? -5.101 -6.569 22.465 1.00 85.00 95 LYS A CA 1
ATOM 714 C C . LYS A 1 95 ? -4.100 -6.457 23.615 1.00 85.00 95 LYS A C 1
ATOM 716 O O . LYS A 1 95 ? -4.504 -6.542 24.767 1.00 85.00 95 LYS A O 1
ATOM 721 N N . ALA A 1 96 ? -2.822 -6.221 23.325 1.00 85.81 96 ALA A N 1
ATOM 722 C CA . ALA A 1 96 ? -1.786 -6.041 24.344 1.00 85.81 96 ALA A CA 1
ATOM 723 C C . ALA A 1 96 ? -1.994 -4.771 25.193 1.00 85.81 96 ALA A C 1
ATOM 725 O O . ALA A 1 96 ? -1.574 -4.720 26.349 1.00 85.81 96 ALA A O 1
ATOM 726 N N . PHE A 1 97 ? -2.653 -3.753 24.634 1.00 85.12 97 PHE A N 1
ATOM 727 C CA . PHE A 1 97 ? -3.021 -2.520 25.336 1.00 85.12 97 PHE A CA 1
ATOM 728 C C . PHE A 1 97 ? -4.483 -2.484 25.814 1.00 85.12 97 PHE A C 1
ATOM 730 O O . PHE A 1 97 ? -4.875 -1.524 26.481 1.00 85.12 97 PHE A O 1
ATOM 737 N N . ALA A 1 98 ? -5.285 -3.517 25.535 1.00 75.88 98 ALA A N 1
ATOM 738 C CA . ALA A 1 98 ? -6.660 -3.611 26.008 1.00 75.88 98 ALA A CA 1
ATOM 739 C C . ALA A 1 98 ? -6.659 -3.735 27.539 1.00 75.88 98 ALA A C 1
ATOM 741 O O . ALA A 1 98 ? -6.227 -4.740 28.094 1.00 75.88 98 ALA A O 1
ATOM 742 N N . GLY A 1 99 ? -7.102 -2.679 28.224 1.00 69.44 99 GLY A N 1
ATOM 743 C CA . GLY A 1 99 ? -7.115 -2.599 29.690 1.00 69.44 99 GLY A CA 1
ATOM 744 C C . GLY A 1 99 ? -6.108 -1.615 30.289 1.00 69.44 99 GLY A C 1
ATOM 745 O O . GLY A 1 99 ? -6.245 -1.262 31.456 1.00 69.44 99 GLY A O 1
ATOM 746 N N . LYS A 1 100 ? -5.161 -1.076 29.505 1.00 64.81 100 LYS A N 1
ATOM 747 C CA . LYS A 1 100 ? -4.418 0.128 29.908 1.00 64.81 100 LYS A CA 1
ATOM 748 C C . LYS A 1 100 ? -5.245 1.356 29.536 1.00 64.81 100 LYS A C 1
ATOM 750 O O . LYS A 1 100 ? -4.977 2.015 2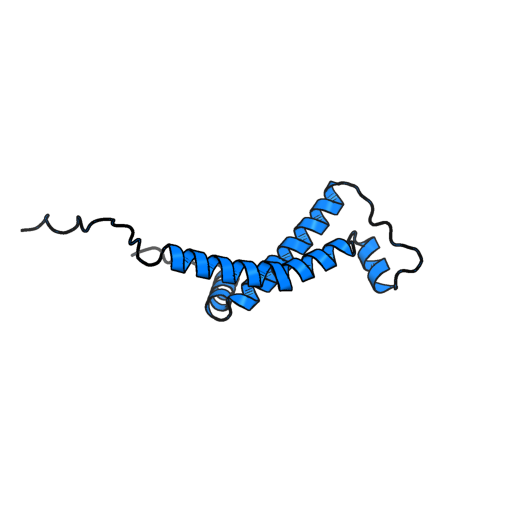8.534 1.00 64.81 100 LYS A O 1
ATOM 755 N N . SER A 1 101 ? -6.294 1.642 30.309 1.00 58.16 101 SER A N 1
ATOM 756 C CA . SER A 1 101 ? -6.931 2.954 30.237 1.00 58.16 101 SER A CA 1
ATOM 757 C C . SER A 1 101 ? -5.874 3.993 30.599 1.00 58.16 101 SER A C 1
ATOM 759 O O . SER A 1 101 ? -5.190 3.886 31.617 1.00 58.16 101 SER A 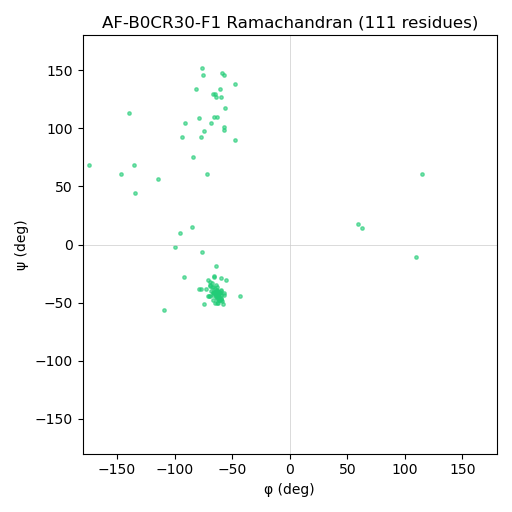O 1
ATOM 761 N N . LEU A 1 102 ? -5.696 4.986 29.730 1.00 58.06 102 LEU A N 1
ATOM 762 C CA . LEU A 1 102 ? -5.013 6.211 30.104 1.00 58.06 102 LEU A CA 1
ATOM 763 C C . LEU A 1 102 ? -5.791 6.763 31.301 1.00 58.06 102 LEU A C 1
ATOM 765 O O . LEU A 1 102 ? -6.878 7.313 31.139 1.00 58.06 102 LEU A O 1
ATOM 769 N N . TYR A 1 103 ? -5.264 6.545 32.501 1.00 50.03 103 TYR A N 1
ATOM 770 C CA . TYR A 1 103 ? -5.791 7.057 33.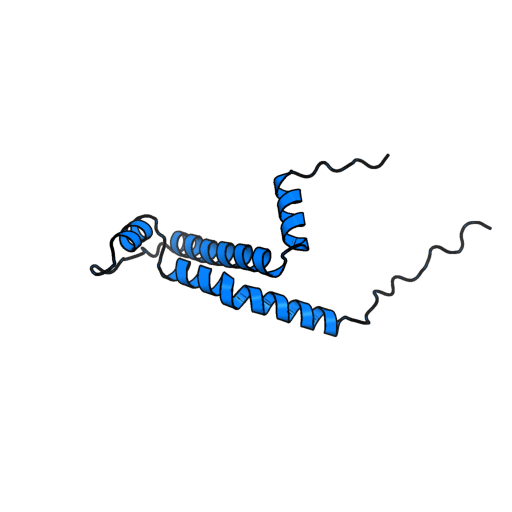756 1.00 50.03 103 TYR A CA 1
ATOM 771 C C . TYR A 1 103 ? -5.529 8.570 33.803 1.00 50.03 103 TYR A C 1
ATOM 773 O O . TYR A 1 103 ? -4.808 9.074 34.658 1.00 50.03 103 TYR A O 1
ATOM 781 N N . TYR A 1 104 ? -6.076 9.321 32.843 1.00 52.00 104 TYR A N 1
ATOM 78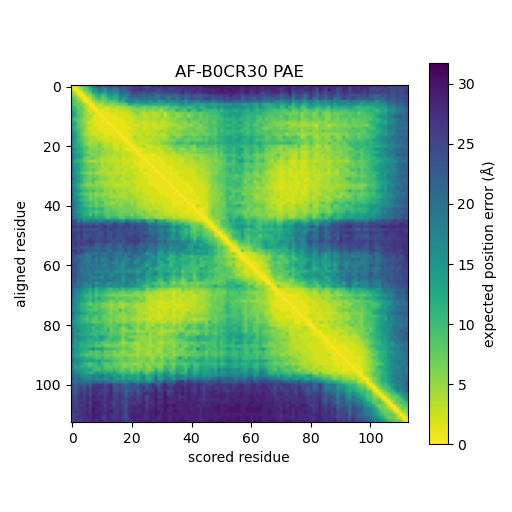2 C CA . TYR A 1 104 ? -6.276 10.748 33.015 1.00 52.00 104 TYR A CA 1
ATOM 783 C C . TYR A 1 104 ? -7.493 10.874 33.912 1.00 52.00 104 TYR A C 1
ATOM 785 O O . TYR A 1 104 ? -8.643 10.772 33.485 1.00 52.00 104 TYR A O 1
ATOM 793 N N . GLY A 1 105 ? -7.185 10.958 35.204 1.00 50.66 105 GLY A N 1
ATOM 794 C CA . GLY A 1 105 ? -8.157 11.089 36.260 1.00 50.66 105 GLY A CA 1
ATOM 795 C C . GLY A 1 105 ? -9.173 12.172 35.934 1.00 50.66 105 GLY A C 1
ATOM 796 O O . GLY A 1 105 ? -8.850 13.271 35.481 1.00 50.66 105 GLY A O 1
ATOM 797 N N . LEU A 1 106 ? -10.414 11.833 36.241 1.00 54.81 106 LEU A N 1
ATOM 798 C CA . LEU A 1 106 ? -11.480 12.762 36.549 1.00 54.81 106 LEU A CA 1
ATOM 799 C C . LEU A 1 106 ? -10.969 13.803 37.566 1.00 54.81 106 LEU A C 1
ATOM 801 O O . LEU A 1 106 ? -11.075 13.616 38.775 1.00 54.81 106 LEU A O 1
ATOM 805 N N . ARG A 1 107 ? -10.407 14.916 37.089 1.00 56.19 107 ARG A N 1
ATOM 806 C CA . ARG A 1 107 ? -10.267 16.165 37.852 1.00 56.19 107 ARG A CA 1
ATOM 807 C C . ARG A 1 107 ? -11.118 17.247 37.195 1.00 56.19 107 ARG A C 1
ATOM 809 O O . ARG A 1 107 ? -10.638 18.313 36.837 1.00 56.19 107 ARG A O 1
ATOM 816 N N . THR A 1 108 ? -12.407 16.960 37.047 1.00 58.94 108 THR A N 1
ATOM 817 C CA . THR A 1 108 ? -13.435 17.960 36.718 1.00 58.94 108 THR A CA 1
ATOM 818 C C . THR A 1 108 ? -14.662 17.779 37.615 1.00 58.94 108 THR A C 1
ATOM 820 O O . THR A 1 108 ? -15.804 17.788 37.167 1.00 58.94 108 THR A O 1
ATOM 823 N N . SER A 1 109 ? -14.453 17.575 38.919 1.00 59.72 109 SER A N 1
ATOM 824 C CA . SER A 1 109 ? -15.557 17.516 39.888 1.00 59.72 109 SER A CA 1
ATOM 825 C C . SER A 1 109 ? -15.164 18.080 41.253 1.00 59.72 109 SER A C 1
ATOM 827 O O . SER A 1 109 ? -15.195 17.341 42.229 1.00 59.72 109 SER A O 1
ATOM 829 N N . ARG A 1 110 ? -14.774 19.367 41.327 1.00 60.25 110 ARG A N 1
ATOM 830 C CA . ARG A 1 110 ? -15.044 20.254 42.487 1.00 60.25 110 ARG A CA 1
ATOM 831 C C . ARG A 1 110 ? -14.602 21.714 42.244 1.00 60.25 110 ARG A C 1
ATOM 833 O O . ARG A 1 110 ? -13.664 22.191 42.861 1.00 60.25 110 ARG A O 1
ATOM 840 N N . VAL A 1 111 ? -15.276 22.431 41.350 1.00 60.34 111 VAL A N 1
ATOM 841 C CA . VAL A 1 111 ? -15.371 23.904 41.394 1.00 60.34 111 VAL A CA 1
ATOM 842 C C . VAL A 1 111 ? -16.816 24.213 41.028 1.00 60.34 111 VAL A C 1
ATOM 844 O O . VAL A 1 111 ? -17.247 23.880 39.929 1.00 60.34 111 VAL A O 1
ATOM 847 N N . GLY A 1 112 ? -17.576 24.750 41.979 1.00 58.81 112 GLY A N 1
ATOM 848 C CA . GLY A 1 112 ? -19.003 25.031 41.815 1.00 58.81 112 GLY A CA 1
ATOM 849 C C . GLY A 1 112 ? -19.899 24.198 42.728 1.00 58.81 112 GLY A C 1
ATOM 850 O O . GLY A 1 112 ? -20.709 23.408 42.246 1.00 58.81 112 GLY A O 1
ATOM 851 N N . ARG A 1 113 ? -19.720 24.349 44.041 1.00 47.38 113 ARG A N 1
ATOM 852 C CA . ARG A 1 113 ? -20.793 24.462 45.037 1.00 47.38 113 ARG A CA 1
ATOM 853 C C . ARG A 1 113 ? -20.189 24.857 46.375 1.00 47.38 113 ARG A C 1
ATOM 855 O O . ARG A 1 113 ? -19.134 24.276 46.711 1.00 47.38 113 ARG A O 1
#

Solvent-accessible surface area (backbone atoms only — not comparable to full-atom values): 6642 Å² total; per-residue (Å²): 135,82,82,78,79,83,69,59,69,68,57,55,53,50,52,54,44,41,72,76,38,47,68,60,48,44,13,54,50,39,10,52,50,36,21,49,52,41,37,49,50,42,61,75,67,69,57,75,57,75,72,63,93,86,54,58,70,72,59,48,55,35,26,74,70,55,44,41,74,63,21,55,51,34,18,51,42,19,31,68,48,49,25,55,50,52,53,53,52,51,51,52,50,52,58,76,47,63,82,67,68,82,81,74,70,90,82,85,84,87,85,90,131